Protein AF-A0A4Y2L4I2-F1 (afdb_monomer_lite)

Foldseek 3Di:
DDPDDDDPDDPFDFDWDWDQDPVRDTDIDTPCVVGPVVVDDDDDDPDDDPVVVVVVCPPDPDDDDADDPPCCQLAPPPHDHDPPDDPSSVVVNVVCVVDDDDDDYDDPVPCPVVVCVVPPDDDDDPPDPQPPVNVVVVVVQVVDPDHPVNVVVVQCVDPVNVVVVVVVVVVVD

Sequence (173 aa):
MEILEPIEKSDWITPVVPVIKPDGSVRICGDFKVTLNPVLEDIDYPLPRMEDIFAKFQMGSCFRKLNCLQHIYIWSPKRGLPVLNATRLLHYAIFLSGFDYNIKYQETKKQGNTDALSRLPLKVTSDVLVDIADVFEIAQIETMPVTARNLDRILKVDLELNPLYEKLLTEIQ

Secondary structure (DSSP, 8-state):
--S----S--S----EEEEE-TTS-EEEEE-TTTTTTTTS------PPPHHHHHHHHTT-S-------GGGHHHH-TTSPPPTT--HHHHHHHHHHTTS--------GGG-HHHHHHHTSPP---TTS---HHHHHHHHHHHTSSS-HHHHHHHHTT-TTTHHHHHHHHHH--

Radius of gyration: 23.05 Å; chains: 1; bounding box: 46×62×46 Å

Structure (mmCIF, N/CA/C/O backbone):
data_AF-A0A4Y2L4I2-F1
#
_entry.id   AF-A0A4Y2L4I2-F1
#
loop_
_atom_site.group_PDB
_atom_site.id
_atom_site.type_symbol
_atom_site.label_atom_id
_atom_site.label_alt_id
_atom_site.label_comp_id
_atom_site.label_asym_id
_atom_site.label_entity_id
_atom_site.label_seq_id
_atom_site.pdbx_PDB_ins_code
_atom_site.Cartn_x
_atom_site.Cartn_y
_atom_site.Cartn_z
_atom_site.occupancy
_atom_site.B_iso_or_equiv
_atom_site.auth_seq_id
_atom_site.auth_comp_id
_atom_site.auth_asym_id
_atom_site.auth_atom_id
_atom_site.pdbx_PDB_model_num
ATOM 1 N N . MET A 1 1 ? 3.465 12.801 14.925 1.00 40.62 1 MET A N 1
ATOM 2 C CA . MET A 1 1 ? 2.446 12.565 13.886 1.00 40.62 1 MET A CA 1
ATOM 3 C C . MET A 1 1 ? 1.450 11.578 14.446 1.00 40.62 1 MET A C 1
ATOM 5 O O . MET A 1 1 ? 1.778 10.403 14.576 1.00 40.62 1 MET A O 1
ATOM 9 N N . GLU A 1 2 ? 0.295 12.073 14.869 1.00 44.34 2 GLU A N 1
ATOM 10 C CA . GLU A 1 2 ? -0.868 11.223 15.113 1.00 44.34 2 GLU A CA 1
ATOM 11 C C . GLU A 1 2 ? -1.486 10.871 13.756 1.00 44.34 2 GLU A C 1
ATOM 13 O O . GLU A 1 2 ? -1.450 11.676 12.831 1.00 44.34 2 GLU A O 1
ATOM 18 N N . ILE A 1 3 ? -1.942 9.628 13.603 1.00 74.06 3 ILE A N 1
ATOM 19 C CA . ILE A 1 3 ? -2.399 9.077 12.313 1.00 74.06 3 ILE A CA 1
ATOM 20 C C . ILE A 1 3 ? -3.879 9.418 12.056 1.00 74.06 3 ILE A C 1
ATOM 22 O O . ILE A 1 3 ? -4.342 9.316 10.925 1.00 74.06 3 ILE A O 1
ATOM 26 N N . LEU A 1 4 ? -4.619 9.820 13.094 1.00 82.25 4 LEU A N 1
ATOM 27 C CA . LEU A 1 4 ? -6.038 10.162 13.035 1.00 82.25 4 LEU A CA 1
ATOM 28 C C . LEU A 1 4 ? -6.274 11.452 13.816 1.00 82.25 4 LEU A C 1
ATOM 30 O O . LEU A 1 4 ? -5.795 11.574 14.942 1.00 82.25 4 LEU A O 1
ATOM 34 N N . GLU A 1 5 ? -7.045 12.364 13.233 1.00 88.19 5 GLU A N 1
ATOM 35 C CA . GLU A 1 5 ? -7.492 13.595 13.878 1.00 88.19 5 GLU A CA 1
ATOM 36 C C . GLU A 1 5 ? -9.019 13.578 14.058 1.00 88.19 5 GLU A C 1
ATOM 38 O O . GLU A 1 5 ? -9.736 13.047 13.202 1.00 88.19 5 GLU A O 1
ATOM 43 N N . PRO A 1 6 ? -9.540 14.092 15.185 1.00 89.06 6 PRO A N 1
ATOM 44 C CA . PRO A 1 6 ? -10.976 14.193 15.388 1.00 89.06 6 PRO A CA 1
ATOM 45 C C . PRO A 1 6 ? -11.561 15.265 14.466 1.00 89.06 6 PRO A C 1
ATOM 47 O O . PRO A 1 6 ? -11.030 16.368 14.364 1.00 89.06 6 PRO A O 1
ATOM 50 N N . ILE A 1 7 ? -12.694 14.952 13.841 1.00 90.19 7 ILE A N 1
ATOM 51 C CA . ILE A 1 7 ? -13.440 15.881 12.990 1.00 90.19 7 ILE A CA 1
ATOM 52 C C . ILE A 1 7 ? -14.883 15.977 13.486 1.00 90.19 7 ILE A C 1
ATOM 54 O O . ILE A 1 7 ? -15.454 14.981 13.931 1.00 90.19 7 ILE A O 1
ATOM 58 N N . GLU A 1 8 ? -15.487 17.162 13.404 1.00 91.50 8 GLU A N 1
ATOM 59 C CA . GLU A 1 8 ? -16.879 17.361 13.837 1.00 91.50 8 GLU A CA 1
ATOM 60 C C . GLU A 1 8 ? -17.889 16.787 12.834 1.00 91.50 8 GLU A C 1
ATOM 62 O O . GLU A 1 8 ? -18.937 16.273 13.225 1.00 91.50 8 GLU A O 1
ATOM 67 N N . LYS A 1 9 ? -17.579 16.858 11.533 1.00 91.50 9 LYS A N 1
ATOM 68 C CA . LYS A 1 9 ? -18.459 16.397 10.457 1.00 91.50 9 LYS A CA 1
ATOM 69 C C . LYS A 1 9 ? -17.653 15.926 9.246 1.00 91.50 9 LYS A C 1
ATOM 71 O O . LYS A 1 9 ? -16.664 16.550 8.880 1.00 91.50 9 LYS A O 1
ATOM 76 N N . SER A 1 10 ? -18.125 14.858 8.606 1.00 88.94 10 SER A N 1
ATOM 77 C CA . SER A 1 10 ? -17.654 14.386 7.302 1.00 88.94 10 SER A CA 1
ATOM 78 C C . SER A 1 10 ? -18.840 13.986 6.443 1.00 88.94 10 SER A C 1
ATOM 80 O O . SER A 1 10 ? -19.782 13.368 6.941 1.00 88.94 10 SER A O 1
ATOM 82 N N . ASP A 1 11 ? -18.762 14.292 5.153 1.00 89.00 11 ASP A N 1
ATOM 83 C CA . ASP A 1 11 ? -19.721 13.811 4.156 1.00 89.00 11 ASP A CA 1
ATOM 84 C C . ASP A 1 11 ? -19.439 12.352 3.747 1.00 89.00 11 ASP A C 1
ATOM 86 O O . ASP A 1 11 ? -20.296 11.682 3.175 1.00 89.00 11 ASP A O 1
ATOM 90 N N . TRP A 1 12 ? -18.254 11.836 4.094 1.00 86.94 12 TRP A N 1
ATOM 91 C CA . TRP A 1 12 ? -17.822 10.467 3.830 1.00 86.94 12 TRP A CA 1
ATOM 92 C C . TRP A 1 12 ? -17.676 9.677 5.125 1.00 86.94 12 TRP A C 1
ATOM 94 O O . TRP A 1 12 ? -16.977 10.092 6.053 1.00 86.94 12 TRP A O 1
ATOM 104 N N . ILE A 1 13 ? -18.311 8.507 5.175 1.00 88.81 13 ILE A N 1
ATOM 105 C CA . ILE A 1 13 ? -18.269 7.597 6.321 1.00 88.81 13 ILE A CA 1
ATOM 106 C C . ILE A 1 13 ? -17.999 6.190 5.804 1.00 88.81 13 ILE A C 1
ATOM 108 O O . ILE A 1 13 ? -18.557 5.767 4.797 1.00 88.81 13 ILE A O 1
ATOM 112 N N . THR A 1 14 ? -17.147 5.454 6.511 1.00 89.94 14 THR A N 1
ATOM 113 C CA . THR A 1 14 ? -16.909 4.029 6.270 1.00 89.94 14 THR A CA 1
ATOM 114 C C . THR A 1 14 ? -17.205 3.262 7.555 1.00 89.94 14 THR A C 1
ATOM 116 O O . THR A 1 14 ? -16.736 3.681 8.617 1.00 89.94 14 THR A O 1
ATOM 119 N N . PRO A 1 15 ? -17.981 2.163 7.508 1.00 91.94 15 PRO A N 1
ATOM 120 C CA . PRO A 1 15 ? -18.270 1.395 8.706 1.00 91.94 15 PRO A CA 1
ATOM 121 C C . PRO A 1 15 ? -16.991 0.754 9.249 1.00 91.94 15 PRO A C 1
ATOM 123 O O . PRO A 1 15 ? -16.124 0.284 8.506 1.00 91.94 15 PRO A O 1
ATOM 126 N N . VAL A 1 16 ? -16.881 0.753 10.574 1.00 90.94 16 VAL A N 1
ATOM 127 C CA . VAL A 1 16 ? -15.739 0.192 11.288 1.00 90.94 16 VAL A CA 1
ATOM 128 C C . VAL A 1 16 ? -15.997 -1.278 11.593 1.00 90.94 16 VAL A C 1
ATOM 130 O O . VAL A 1 16 ? -16.974 -1.633 12.248 1.00 90.94 16 VAL A O 1
ATOM 133 N N . VAL A 1 17 ? -15.073 -2.127 11.159 1.00 90.94 17 VAL A N 1
ATOM 134 C CA . VAL A 1 17 ? -15.052 -3.566 11.396 1.00 90.94 17 VAL A CA 1
ATOM 135 C C . VAL A 1 17 ? -13.963 -3.886 12.426 1.00 90.94 17 VAL A C 1
ATOM 137 O O . VAL A 1 17 ? -12.769 -3.788 12.119 1.00 90.94 17 VAL A O 1
ATOM 140 N N . PRO A 1 18 ? -14.335 -4.266 13.659 1.00 89.44 18 PRO A N 1
ATOM 141 C CA . PRO A 1 18 ? -13.380 -4.744 14.646 1.00 89.44 18 PRO A CA 1
ATOM 142 C C . PRO A 1 18 ? -12.974 -6.187 14.329 1.00 89.44 18 PRO A C 1
ATOM 144 O O . PRO A 1 18 ? -13.807 -7.087 14.246 1.00 89.44 18 PRO A O 1
ATOM 147 N N . VAL A 1 19 ? -11.673 -6.420 14.182 1.00 91.25 19 VAL A N 1
ATOM 148 C CA . VAL A 1 19 ? -11.093 -7.749 13.969 1.00 91.25 19 VAL A CA 1
ATOM 149 C C . VAL A 1 19 ? -10.328 -8.155 15.218 1.00 91.25 19 VAL A C 1
ATOM 151 O O . VAL A 1 19 ? -9.361 -7.499 15.603 1.00 91.25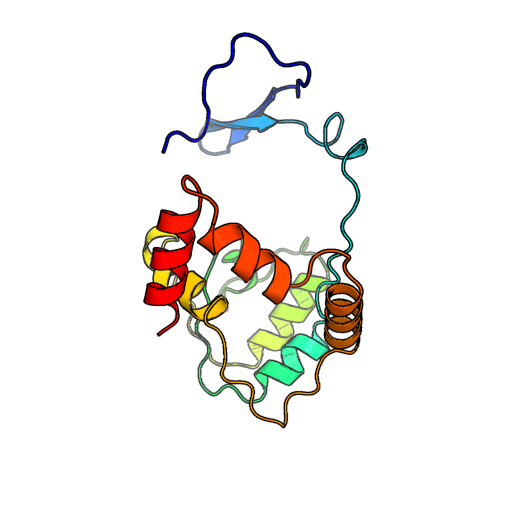 19 VAL A O 1
ATOM 154 N N . ILE A 1 20 ? -10.739 -9.252 15.845 1.00 91.81 20 ILE A N 1
ATOM 155 C CA . ILE A 1 20 ? -10.034 -9.820 16.995 1.00 91.81 20 ILE A CA 1
ATOM 156 C C . ILE A 1 20 ? -8.893 -10.686 16.463 1.00 91.81 20 ILE A C 1
ATOM 158 O O . ILE A 1 20 ? -9.108 -11.623 15.693 1.00 91.81 20 ILE A O 1
ATOM 162 N N . LYS A 1 21 ? -7.663 -10.354 16.841 1.00 87.06 21 LYS A N 1
ATOM 163 C CA . LYS A 1 21 ? -6.486 -11.152 16.507 1.00 87.06 21 LYS A CA 1
ATOM 164 C C . LYS A 1 21 ? -6.372 -12.382 17.423 1.00 87.06 21 LYS A C 1
ATOM 166 O O . LYS A 1 21 ? -6.932 -12.388 18.518 1.00 87.06 21 LYS A O 1
ATOM 171 N N . PRO A 1 22 ? -5.571 -13.394 17.040 1.00 85.12 22 PRO A N 1
ATOM 172 C CA . PRO A 1 22 ? -5.310 -14.564 17.885 1.00 85.12 22 PRO A CA 1
ATOM 173 C C . PRO A 1 22 ? -4.658 -14.244 19.240 1.00 85.12 22 PRO A C 1
ATOM 175 O O . PRO A 1 22 ? -4.778 -15.029 20.171 1.00 85.12 22 PRO A O 1
ATOM 178 N N . ASP A 1 23 ? -3.973 -13.102 19.353 1.00 87.12 23 ASP A N 1
ATOM 179 C CA . ASP A 1 23 ? -3.381 -12.602 20.603 1.00 87.12 23 ASP A CA 1
ATOM 180 C C . ASP A 1 23 ? -4.409 -11.914 21.529 1.00 87.12 23 ASP A C 1
ATOM 182 O O . ASP A 1 23 ? -4.044 -11.417 22.591 1.00 87.12 23 ASP A O 1
ATOM 186 N N . GLY A 1 24 ? -5.686 -11.861 21.127 1.00 85.94 24 GLY A N 1
ATOM 187 C CA . GLY A 1 24 ? -6.763 -11.174 21.839 1.00 85.94 24 GLY A CA 1
ATOM 188 C C . GLY A 1 24 ? -6.810 -9.660 21.606 1.00 85.94 24 GLY A C 1
ATOM 189 O O . GLY A 1 24 ? -7.737 -9.005 22.078 1.00 85.94 24 GLY A O 1
ATOM 190 N N . SER A 1 25 ? -5.858 -9.083 20.862 1.00 87.56 25 SER A N 1
ATOM 191 C CA . SER A 1 25 ? -5.871 -7.656 20.531 1.00 87.56 25 SER A CA 1
ATOM 192 C C . SER A 1 25 ? -6.912 -7.338 19.455 1.00 87.56 25 SER A C 1
ATOM 194 O O . SER A 1 25 ? -7.109 -8.096 18.503 1.00 87.56 25 SER A O 1
ATOM 196 N N . VAL A 1 26 ? -7.572 -6.186 19.578 1.00 88.88 26 VAL A N 1
ATOM 197 C CA . VAL A 1 26 ? -8.539 -5.709 18.581 1.00 88.88 26 VAL A CA 1
ATOM 198 C C . VAL A 1 26 ? -7.821 -4.841 17.552 1.00 88.88 26 VAL A C 1
ATOM 200 O O . VAL A 1 26 ? -7.099 -3.905 17.897 1.00 88.88 26 VAL A O 1
ATOM 203 N N . ARG A 1 27 ? -8.023 -5.140 16.269 1.00 86.44 27 ARG A N 1
ATOM 204 C CA . ARG A 1 27 ? -7.614 -4.301 15.143 1.00 86.44 27 ARG A CA 1
ATOM 205 C C . ARG A 1 27 ? -8.849 -3.650 14.540 1.00 86.44 27 ARG A C 1
ATOM 207 O O . ARG A 1 27 ? -9.760 -4.337 14.095 1.00 86.44 27 ARG A O 1
ATOM 214 N N . ILE A 1 28 ? -8.849 -2.327 14.513 1.00 87.94 28 ILE A N 1
ATOM 215 C CA . ILE A 1 28 ? -9.897 -1.528 13.886 1.00 87.94 28 ILE A CA 1
ATOM 216 C C . ILE A 1 28 ? -9.587 -1.437 12.387 1.00 87.94 28 ILE A C 1
ATOM 218 O O . ILE A 1 28 ? -8.488 -1.025 12.011 1.00 87.94 28 ILE A O 1
ATOM 222 N N . CYS A 1 29 ? -10.531 -1.849 11.543 1.00 87.31 29 CYS A N 1
ATOM 223 C CA . CYS A 1 29 ? -10.435 -1.779 10.085 1.00 87.31 29 CYS A CA 1
ATOM 224 C C . CYS A 1 29 ? -11.658 -1.042 9.525 1.00 87.31 29 CYS A C 1
ATOM 226 O O . CYS A 1 29 ? -12.762 -1.266 10.003 1.00 87.31 29 CYS A O 1
ATOM 228 N N . GLY A 1 30 ? -11.495 -0.191 8.513 1.00 89.69 30 GLY A N 1
ATOM 229 C CA . GLY A 1 30 ? -12.631 0.345 7.753 1.00 89.69 30 GLY A CA 1
ATOM 230 C C . GLY A 1 30 ? -13.026 -0.611 6.628 1.00 89.69 30 GLY A C 1
ATOM 231 O O . GLY A 1 30 ? -12.146 -1.161 5.963 1.00 89.69 30 GLY A O 1
ATOM 232 N N . ASP A 1 31 ? -14.323 -0.819 6.399 1.00 89.69 31 ASP A N 1
ATOM 233 C CA . ASP A 1 31 ? -14.807 -1.557 5.224 1.00 89.69 31 ASP A CA 1
ATOM 234 C C . ASP A 1 31 ? -14.871 -0.656 3.982 1.00 89.69 31 ASP A C 1
ATOM 236 O O . ASP A 1 31 ? -15.927 -0.195 3.553 1.00 89.69 31 ASP A O 1
ATOM 240 N N . PHE A 1 32 ? -13.706 -0.397 3.393 1.00 89.81 32 PHE A N 1
ATOM 241 C CA . PHE A 1 32 ? -13.582 0.443 2.199 1.00 89.81 32 PHE A CA 1
ATOM 242 C C . PHE A 1 32 ? -14.147 -0.207 0.933 1.00 89.81 32 PHE A C 1
ATOM 244 O O . PHE A 1 32 ? -14.324 0.474 -0.075 1.00 89.81 32 PHE A O 1
ATOM 251 N N . LYS A 1 33 ? -14.453 -1.511 0.964 1.00 86.75 33 LYS A N 1
ATOM 252 C CA . LYS A 1 33 ? -14.965 -2.237 -0.201 1.00 86.75 33 LYS A CA 1
ATOM 253 C C . LYS A 1 33 ? -16.352 -1.743 -0.603 1.00 86.75 33 LYS A C 1
ATOM 255 O O . LYS A 1 33 ? -16.648 -1.695 -1.792 1.00 86.75 33 LYS A O 1
ATOM 260 N N . VAL A 1 34 ? -17.190 -1.413 0.379 1.00 85.62 34 VAL A N 1
ATOM 261 C CA . VAL A 1 34 ? -18.576 -0.978 0.150 1.00 85.62 34 VAL A CA 1
ATOM 262 C C . VAL A 1 34 ? -18.712 0.535 -0.015 1.00 85.62 34 VAL A C 1
ATOM 264 O O . VAL A 1 34 ? -19.740 0.988 -0.506 1.00 85.62 34 VAL A O 1
ATOM 267 N N . THR A 1 35 ? -17.698 1.309 0.385 1.00 88.62 35 THR A N 1
ATOM 268 C CA . THR A 1 35 ? -17.753 2.777 0.391 1.00 88.62 35 THR A CA 1
ATOM 269 C C . THR A 1 35 ? -16.801 3.406 -0.617 1.00 88.62 35 THR A C 1
ATOM 271 O O . THR A 1 35 ? -17.243 3.977 -1.607 1.00 88.62 35 THR A O 1
ATOM 274 N N . LEU A 1 36 ? -15.496 3.314 -0.366 1.00 88.00 36 LEU A N 1
ATOM 275 C CA . LEU A 1 36 ? -14.477 4.079 -1.074 1.00 88.00 36 LEU A CA 1
ATOM 276 C C . LEU A 1 36 ? -14.099 3.426 -2.408 1.00 88.00 36 LEU A C 1
ATOM 278 O O . LEU A 1 36 ? -14.098 4.091 -3.436 1.00 88.00 36 LEU A O 1
ATOM 282 N N . ASN A 1 37 ? -13.833 2.118 -2.405 1.00 87.56 37 ASN A N 1
ATOM 283 C CA . ASN A 1 37 ? -13.323 1.400 -3.575 1.00 87.56 37 ASN A CA 1
ATOM 284 C C . ASN A 1 37 ? -14.201 1.527 -4.839 1.00 87.56 37 ASN A C 1
ATOM 286 O O . ASN A 1 37 ? -13.620 1.622 -5.909 1.00 87.56 37 ASN A O 1
ATOM 290 N N . PRO A 1 38 ? -15.550 1.554 -4.774 1.00 87.62 38 PRO A N 1
ATOM 291 C CA . PRO A 1 38 ? -16.383 1.706 -5.973 1.00 87.62 38 PRO A CA 1
ATOM 292 C C . PRO A 1 38 ? -16.343 3.097 -6.619 1.00 87.62 38 PRO A C 1
ATOM 294 O O . PRO A 1 38 ? -16.783 3.241 -7.755 1.00 87.62 38 PRO A O 1
ATOM 297 N N . VAL A 1 39 ? -15.913 4.123 -5.876 1.00 89.56 39 VAL A N 1
ATOM 298 C CA . VAL A 1 39 ? -15.888 5.522 -6.341 1.00 89.56 39 VAL A CA 1
ATOM 299 C C . VAL A 1 39 ? -14.476 5.958 -6.734 1.00 89.56 39 VAL A C 1
ATOM 301 O O . VAL A 1 39 ? -14.308 6.963 -7.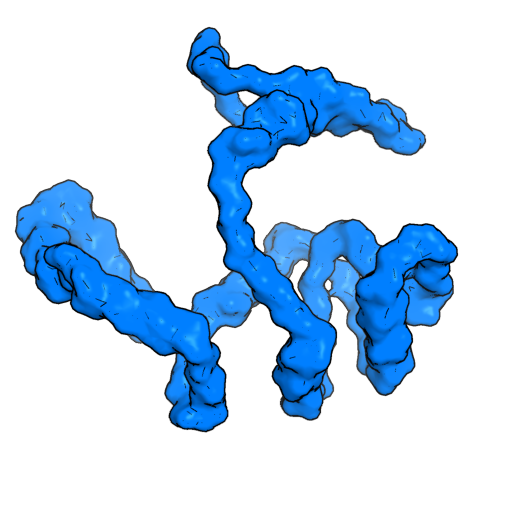420 1.00 89.56 39 VAL A O 1
ATOM 304 N N . LEU A 1 40 ? -13.456 5.214 -6.304 1.00 87.19 40 LEU A N 1
ATOM 305 C CA . LEU A 1 40 ? -12.088 5.440 -6.741 1.00 87.19 40 LEU A CA 1
ATOM 306 C C . LEU A 1 40 ? -11.935 5.056 -8.213 1.00 87.19 40 LEU A C 1
ATOM 308 O O . LEU A 1 40 ? -12.454 4.038 -8.663 1.00 87.19 40 LEU A O 1
ATOM 312 N N . GLU A 1 41 ? -11.198 5.881 -8.948 1.00 85.69 41 GLU A N 1
ATOM 313 C CA . GLU A 1 41 ? -10.748 5.536 -10.288 1.00 85.69 41 GLU A CA 1
ATOM 314 C C . GLU A 1 41 ? -9.611 4.518 -10.175 1.00 85.69 41 GLU A C 1
ATOM 316 O O . GLU A 1 41 ? -8.638 4.731 -9.441 1.00 85.69 41 GLU A O 1
ATOM 321 N N . ASP A 1 42 ? -9.752 3.394 -10.874 1.00 79.25 42 ASP A N 1
ATOM 322 C CA . ASP A 1 42 ? -8.711 2.379 -10.929 1.00 79.25 42 ASP A CA 1
ATOM 323 C C . ASP A 1 42 ? -7.524 2.937 -11.720 1.00 79.25 42 ASP A C 1
ATOM 325 O O . ASP A 1 42 ? -7.565 3.088 -12.940 1.00 79.25 42 ASP A O 1
ATOM 329 N N . ILE A 1 43 ? -6.447 3.259 -11.006 1.00 75.75 43 ILE A N 1
ATOM 330 C CA . ILE A 1 43 ? -5.169 3.584 -11.631 1.00 75.75 43 ILE A CA 1
ATOM 331 C C . ILE A 1 43 ? -4.490 2.259 -11.962 1.00 75.75 43 ILE A C 1
ATOM 333 O O . ILE A 1 43 ? -3.986 1.562 -11.073 1.00 75.75 43 ILE A O 1
ATOM 337 N N . ASP A 1 44 ? -4.468 1.921 -13.249 1.00 74.06 44 ASP A N 1
ATOM 338 C CA . ASP A 1 44 ? -3.734 0.767 -13.749 1.00 74.06 44 ASP A CA 1
ATOM 339 C C . ASP A 1 44 ? -2.235 0.983 -13.533 1.00 74.06 44 ASP A C 1
ATOM 341 O O . ASP A 1 44 ? -1.556 1.690 -14.274 1.00 74.06 44 ASP A O 1
ATOM 345 N N . TYR A 1 45 ? -1.708 0.342 -12.494 1.00 70.69 45 TYR A N 1
ATOM 346 C CA . TYR A 1 45 ? -0.277 0.239 -12.254 1.00 70.69 45 TYR A CA 1
ATOM 347 C C . TYR A 1 45 ? 0.188 -1.166 -12.655 1.00 70.69 45 TYR A C 1
ATOM 349 O O . TYR A 1 45 ? 0.129 -2.094 -11.832 1.00 70.69 45 TYR A O 1
ATOM 357 N N . PRO A 1 46 ? 0.598 -1.378 -13.922 1.00 72.50 46 PRO A N 1
ATOM 358 C CA . PRO A 1 46 ? 0.992 -2.692 -14.398 1.00 72.50 46 PRO A CA 1
ATOM 359 C C . PRO A 1 46 ? 2.232 -3.145 -13.636 1.00 72.50 46 PRO A C 1
ATOM 361 O O . PRO A 1 46 ? 3.341 -2.650 -13.824 1.00 72.50 46 PRO A O 1
ATOM 364 N N . LEU A 1 47 ? 2.044 -4.118 -12.747 1.00 70.69 47 LEU A N 1
ATOM 365 C CA . LEU A 1 47 ? 3.171 -4.722 -12.058 1.00 70.69 47 LEU A CA 1
ATOM 366 C C . LEU A 1 47 ? 4.024 -5.464 -13.095 1.00 70.69 47 LEU A C 1
ATOM 368 O O . LEU A 1 47 ? 3.477 -6.315 -13.808 1.00 70.69 47 LEU A O 1
ATOM 372 N N . PRO A 1 48 ? 5.342 -5.197 -13.153 1.00 70.56 48 PRO A N 1
ATOM 373 C CA . PRO A 1 48 ? 6.221 -5.827 -14.125 1.00 70.56 48 PRO A CA 1
ATOM 374 C C . PRO A 1 48 ? 6.142 -7.346 -13.994 1.00 70.56 48 PRO A C 1
ATOM 376 O O . PRO A 1 48 ? 5.958 -7.891 -12.892 1.00 70.56 48 PRO A O 1
ATOM 379 N N . ARG A 1 49 ? 6.254 -8.049 -15.125 1.00 68.31 49 ARG A N 1
ATOM 380 C CA . ARG A 1 49 ? 6.226 -9.508 -15.097 1.00 68.31 49 ARG A CA 1
ATOM 381 C C . ARG A 1 49 ? 7.480 -10.013 -14.404 1.00 68.31 49 ARG A C 1
ATOM 383 O O . ARG A 1 49 ? 8.506 -9.343 -14.326 1.00 68.31 49 ARG A O 1
ATOM 390 N N . MET A 1 50 ? 7.374 -11.235 -13.898 1.00 65.25 50 MET A N 1
ATOM 391 C CA . MET A 1 50 ? 8.480 -11.957 -13.272 1.00 65.25 50 MET A CA 1
ATOM 392 C C . MET A 1 50 ? 9.747 -11.861 -14.124 1.00 65.25 50 MET A C 1
ATOM 394 O O . MET A 1 50 ? 10.795 -11.473 -13.630 1.00 65.25 50 MET A O 1
ATOM 398 N N . GLU A 1 51 ? 9.599 -12.160 -15.413 1.00 68.69 51 GLU A N 1
ATOM 399 C CA . GLU A 1 51 ? 10.655 -12.176 -16.424 1.00 68.69 51 GLU A CA 1
ATOM 400 C C . GLU A 1 51 ? 11.360 -10.819 -16.547 1.00 68.69 51 GLU A C 1
ATOM 402 O O . GLU A 1 51 ? 12.587 -10.774 -16.513 1.00 68.69 51 GLU A O 1
ATOM 407 N N . ASP A 1 52 ? 10.600 -9.720 -16.577 1.00 69.50 52 ASP A N 1
ATOM 408 C CA . ASP A 1 52 ? 11.132 -8.354 -16.692 1.00 69.50 52 ASP A CA 1
ATOM 409 C C . ASP A 1 52 ? 11.914 -7.940 -15.441 1.00 69.50 52 ASP A C 1
ATOM 411 O O . ASP A 1 52 ? 12.977 -7.320 -15.522 1.00 69.50 52 ASP A O 1
ATOM 415 N N . ILE A 1 53 ? 11.407 -8.316 -14.261 1.00 68.81 53 ILE A N 1
ATOM 416 C CA . ILE A 1 53 ? 12.128 -8.132 -12.998 1.00 68.81 53 ILE A CA 1
ATOM 417 C C . ILE A 1 53 ? 13.412 -8.968 -13.045 1.00 68.81 53 ILE A C 1
ATOM 419 O O . ILE A 1 53 ? 14.486 -8.469 -12.728 1.00 68.81 53 ILE A O 1
ATOM 423 N N . PHE A 1 54 ? 13.337 -10.224 -13.478 1.00 65.88 54 PHE A N 1
ATOM 424 C CA . PHE A 1 54 ? 14.465 -11.153 -13.470 1.00 65.88 54 PHE A CA 1
ATOM 425 C C . PHE A 1 54 ? 15.577 -10.792 -14.453 1.00 65.88 54 PHE A C 1
ATOM 427 O O . PHE A 1 54 ? 16.747 -10.931 -14.095 1.00 65.88 54 PHE A O 1
ATOM 434 N N . ALA A 1 55 ? 15.248 -10.270 -15.634 1.00 69.12 55 ALA A N 1
ATOM 435 C CA . ALA A 1 55 ? 16.234 -9.766 -16.588 1.00 69.12 55 ALA A CA 1
ATOM 436 C C . ALA A 1 55 ? 17.092 -8.650 -15.968 1.00 69.12 55 ALA A C 1
ATOM 438 O O . ALA A 1 55 ? 18.312 -8.642 -16.119 1.00 69.12 55 ALA A O 1
ATOM 439 N N . LYS A 1 56 ? 16.476 -7.767 -15.168 1.00 64.50 56 LYS A N 1
ATOM 440 C CA . LYS A 1 56 ? 17.182 -6.699 -14.440 1.00 64.50 56 LYS A CA 1
ATOM 441 C C . LYS A 1 56 ? 18.052 -7.227 -13.288 1.00 64.50 56 LYS A C 1
ATOM 443 O O . LYS A 1 56 ? 19.023 -6.577 -12.911 1.00 64.50 56 LYS A O 1
ATOM 448 N N . PHE A 1 57 ? 17.743 -8.404 -12.735 1.00 60.28 57 PHE A N 1
ATOM 449 C CA . PHE A 1 57 ? 18.499 -9.012 -11.630 1.00 60.28 57 PHE A CA 1
ATOM 450 C C . PHE A 1 57 ? 19.760 -9.764 -12.077 1.00 60.28 57 PHE A C 1
ATOM 452 O O . PHE A 1 57 ? 20.673 -9.911 -11.269 1.00 60.28 57 PHE A O 1
ATOM 459 N N . GLN A 1 58 ? 19.866 -10.214 -13.332 1.00 56.50 58 GLN A N 1
ATOM 460 C CA . GLN A 1 58 ? 21.012 -11.017 -13.796 1.00 56.50 58 GLN A CA 1
ATOM 461 C C . GLN A 1 58 ? 22.373 -10.304 -13.690 1.00 56.50 58 GLN A C 1
ATOM 463 O O . GLN A 1 58 ? 23.407 -10.965 -13.667 1.00 56.50 58 GLN A O 1
ATOM 468 N N . MET A 1 59 ? 22.388 -8.974 -13.573 1.00 54.47 59 MET A N 1
ATOM 469 C CA . MET A 1 59 ? 23.614 -8.178 -13.436 1.00 54.47 59 MET A CA 1
ATOM 470 C C . MET A 1 59 ? 24.011 -7.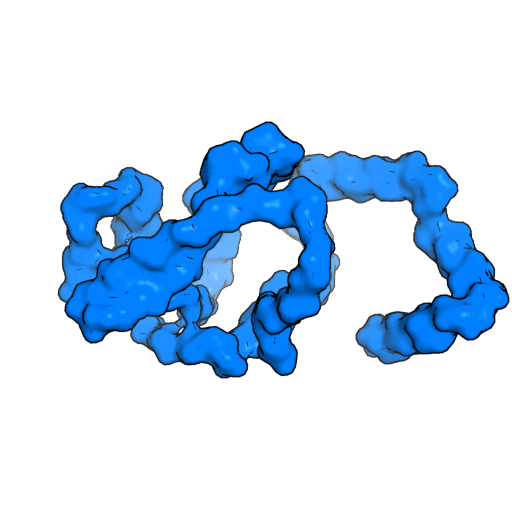871 -11.978 1.00 54.47 59 MET A C 1
ATOM 472 O O . MET A 1 59 ? 25.061 -7.276 -11.741 1.00 54.47 59 MET A O 1
ATOM 476 N N . GLY A 1 60 ? 23.198 -8.248 -10.985 1.00 57.84 60 GLY A N 1
ATOM 477 C CA . GLY A 1 60 ? 23.462 -7.951 -9.575 1.00 57.84 60 GLY A CA 1
ATOM 478 C C . GLY A 1 60 ? 24.310 -9.023 -8.884 1.00 57.84 60 GLY A C 1
ATOM 479 O O . GLY A 1 60 ? 23.958 -10.197 -8.885 1.00 57.84 60 GLY A O 1
ATOM 480 N N . SER A 1 61 ? 25.415 -8.633 -8.240 1.00 48.38 61 SER A N 1
ATOM 481 C CA . SER A 1 61 ? 26.305 -9.567 -7.519 1.00 48.38 61 SER A CA 1
ATOM 482 C C . SER A 1 61 ? 25.965 -9.723 -6.030 1.00 48.38 61 SER A C 1
ATOM 484 O O . SER A 1 61 ? 26.471 -10.623 -5.365 1.00 48.38 61 SER A O 1
ATOM 486 N N . CYS A 1 62 ? 25.143 -8.830 -5.471 1.00 52.31 62 CYS A N 1
ATOM 487 C CA . CYS A 1 62 ? 24.768 -8.842 -4.060 1.00 52.31 62 CYS A CA 1
ATOM 488 C C . CYS A 1 62 ? 23.382 -8.220 -3.882 1.00 52.31 62 CYS A C 1
ATOM 490 O O . CYS A 1 62 ? 23.154 -7.073 -4.264 1.00 52.31 62 CYS A O 1
ATOM 492 N N . PHE A 1 63 ? 22.459 -8.968 -3.278 1.00 56.78 63 PHE A N 1
ATOM 493 C CA . PHE A 1 63 ? 21.077 -8.534 -3.088 1.00 56.78 63 PHE A CA 1
ATOM 494 C C . PHE A 1 63 ? 20.788 -8.343 -1.604 1.00 56.78 63 PHE A C 1
ATOM 496 O O . PHE A 1 63 ? 21.001 -9.241 -0.787 1.00 56.78 63 PHE A O 1
ATOM 503 N N . ARG A 1 64 ? 20.265 -7.169 -1.240 1.00 54.44 64 ARG A N 1
ATOM 504 C CA . ARG A 1 64 ? 19.764 -6.902 0.109 1.00 54.44 64 ARG A CA 1
ATOM 505 C C . ARG A 1 64 ? 18.260 -6.699 0.051 1.00 54.44 64 ARG A C 1
ATOM 507 O O . ARG A 1 64 ? 17.763 -5.825 -0.647 1.00 54.44 64 ARG A O 1
ATOM 514 N N . LYS A 1 65 ? 17.546 -7.520 0.812 1.00 54.75 65 LYS A N 1
ATOM 515 C CA . LYS A 1 65 ? 16.090 -7.490 0.879 1.00 54.75 65 LYS A CA 1
ATOM 516 C C . LYS A 1 65 ? 15.606 -6.533 1.953 1.00 54.75 65 LYS A C 1
ATOM 518 O O . LYS A 1 65 ? 16.099 -6.564 3.079 1.00 54.75 65 LYS A O 1
ATOM 523 N N . LEU A 1 66 ? 14.586 -5.759 1.615 1.00 53.62 66 LEU A N 1
ATOM 524 C CA . LEU A 1 66 ? 13.918 -4.838 2.520 1.00 53.62 66 LEU A CA 1
ATOM 525 C C . LEU A 1 66 ? 12.495 -5.328 2.715 1.00 53.62 66 LEU A C 1
ATOM 527 O O . LEU A 1 66 ? 11.741 -5.488 1.761 1.00 53.62 66 LEU A O 1
ATOM 531 N N . ASN A 1 67 ? 12.194 -5.726 3.948 1.00 52.81 67 ASN A N 1
ATOM 532 C CA . ASN A 1 67 ? 10.989 -6.483 4.252 1.00 52.81 67 ASN A CA 1
ATOM 533 C C . ASN A 1 67 ? 9.945 -5.610 4.939 1.00 52.81 67 ASN A C 1
ATOM 535 O O . ASN A 1 67 ? 10.226 -4.989 5.965 1.00 52.81 67 ASN A O 1
ATOM 539 N N . CYS A 1 68 ? 8.717 -5.723 4.436 1.00 46.78 68 CYS A N 1
ATOM 540 C CA . CYS A 1 68 ? 7.483 -5.513 5.183 1.00 46.78 68 CYS A CA 1
ATOM 541 C C . CYS A 1 68 ? 7.062 -6.853 5.827 1.00 46.78 68 CYS A C 1
ATOM 543 O O . CYS A 1 68 ? 7.272 -7.926 5.256 1.00 46.78 68 CYS A O 1
ATOM 545 N N . LEU A 1 69 ? 6.485 -6.810 7.032 1.00 47.72 69 LEU A N 1
ATOM 546 C CA . LEU A 1 69 ? 6.302 -7.951 7.955 1.00 47.72 69 LEU A CA 1
ATOM 547 C C . LEU A 1 69 ? 5.594 -9.205 7.387 1.00 47.72 69 LEU A C 1
ATOM 549 O O . LEU A 1 69 ? 5.783 -10.297 7.917 1.00 47.72 69 LEU A O 1
ATOM 553 N N . GLN A 1 70 ? 4.810 -9.093 6.312 1.00 49.78 70 GLN A N 1
ATOM 554 C CA . GLN A 1 70 ? 3.979 -10.191 5.786 1.00 49.78 70 GLN A CA 1
ATOM 555 C C . GLN A 1 70 ? 4.743 -11.237 4.953 1.00 49.78 70 GLN A C 1
ATOM 557 O O . GLN A 1 70 ? 4.237 -12.323 4.687 1.00 49.78 70 GLN A O 1
ATOM 562 N N . HIS A 1 71 ? 5.985 -10.953 4.573 1.00 53.72 71 HIS A N 1
ATOM 563 C CA . HIS A 1 71 ? 6.701 -11.702 3.539 1.00 53.72 71 HIS A CA 1
ATOM 564 C C . HIS A 1 71 ? 7.725 -12.734 4.058 1.00 53.72 71 HIS A C 1
ATOM 566 O O . HIS A 1 71 ? 8.309 -13.495 3.287 1.00 53.72 71 HIS A O 1
ATOM 572 N N . ILE A 1 72 ? 7.925 -12.820 5.376 1.00 55.31 72 ILE A N 1
ATOM 573 C CA . ILE A 1 72 ? 8.890 -13.748 5.999 1.00 55.31 72 ILE A CA 1
ATOM 574 C C . ILE A 1 72 ? 8.504 -15.220 5.756 1.00 55.31 72 ILE A C 1
ATOM 576 O O . ILE A 1 72 ? 9.379 -16.077 5.616 1.00 55.31 72 ILE A O 1
ATOM 580 N N . TYR A 1 73 ? 7.205 -15.512 5.656 1.00 56.00 73 TYR A N 1
ATOM 581 C CA . TYR A 1 73 ? 6.692 -16.874 5.483 1.00 56.00 73 TYR A CA 1
ATOM 582 C C . TYR A 1 73 ? 6.930 -17.459 4.089 1.00 56.00 73 TYR A C 1
ATOM 584 O O . TYR A 1 73 ? 7.122 -18.663 3.974 1.00 56.00 73 TYR A O 1
ATOM 592 N N . ILE A 1 74 ? 6.951 -16.630 3.046 1.00 56.66 74 ILE A N 1
ATOM 593 C CA . ILE A 1 74 ? 7.050 -17.098 1.654 1.00 56.66 74 ILE A CA 1
ATOM 594 C C . ILE A 1 74 ? 8.504 -17.412 1.269 1.00 56.66 74 ILE A C 1
ATOM 596 O O . ILE A 1 74 ? 8.762 -18.213 0.382 1.00 56.66 74 ILE A O 1
ATOM 600 N N . TRP A 1 75 ? 9.481 -16.796 1.932 1.00 59.34 75 TRP A N 1
ATOM 601 C CA . TRP A 1 75 ? 10.861 -16.791 1.430 1.00 59.34 75 TRP A CA 1
ATOM 602 C C . TRP A 1 75 ? 11.891 -17.420 2.361 1.00 59.34 75 TRP A C 1
ATOM 604 O O . TRP A 1 75 ? 13.076 -17.438 2.032 1.00 59.34 75 TRP A O 1
ATOM 614 N N . SER A 1 76 ? 11.461 -17.935 3.512 1.00 62.25 76 SER A N 1
ATOM 615 C CA . SER A 1 76 ? 12.346 -18.611 4.459 1.00 62.25 76 SER A CA 1
ATOM 616 C C . SER A 1 76 ? 12.868 -19.927 3.860 1.00 62.25 76 SER A C 1
ATOM 618 O O . SER A 1 76 ? 12.065 -20.836 3.678 1.00 62.25 76 SER A O 1
ATOM 620 N N . PRO A 1 77 ? 14.188 -20.113 3.654 1.00 60.94 77 PRO A N 1
ATOM 621 C CA . PRO A 1 77 ? 14.732 -21.351 3.070 1.00 60.94 77 PRO A CA 1
ATOM 622 C C . PRO A 1 77 ? 14.479 -22.595 3.939 1.00 60.94 77 PRO A C 1
ATOM 624 O O . PRO A 1 77 ? 14.594 -23.723 3.479 1.00 60.94 77 PRO A O 1
ATOM 627 N N . LYS A 1 78 ? 14.125 -22.391 5.215 1.00 61.50 78 LYS A N 1
ATOM 628 C CA . LYS A 1 78 ? 13.869 -23.446 6.205 1.00 61.50 78 LYS A CA 1
ATOM 629 C C . LYS A 1 78 ? 12.384 -23.748 6.430 1.00 61.50 78 LYS A C 1
ATOM 631 O O . LYS A 1 78 ? 12.074 -24.650 7.202 1.00 61.50 78 LYS A O 1
ATOM 636 N N . ARG A 1 79 ? 11.460 -22.979 5.843 1.00 61.75 79 ARG A N 1
ATOM 637 C CA . ARG A 1 79 ? 10.013 -23.186 6.015 1.00 61.75 79 ARG A CA 1
ATOM 638 C C . ARG A 1 79 ? 9.379 -23.416 4.652 1.00 61.75 79 ARG A C 1
ATOM 640 O O . ARG A 1 79 ? 9.495 -22.570 3.775 1.00 61.75 79 ARG A O 1
ATOM 647 N N . GLY A 1 80 ? 8.711 -24.557 4.501 1.00 59.38 80 GLY A N 1
ATOM 648 C CA . GLY A 1 80 ? 7.917 -24.845 3.313 1.00 59.38 80 GLY A CA 1
ATOM 649 C C . GLY A 1 80 ? 6.806 -23.812 3.140 1.00 59.38 80 GLY A C 1
ATOM 650 O O . GLY A 1 80 ? 6.240 -23.318 4.118 1.00 59.38 80 GLY A O 1
ATOM 651 N N . LEU A 1 81 ? 6.5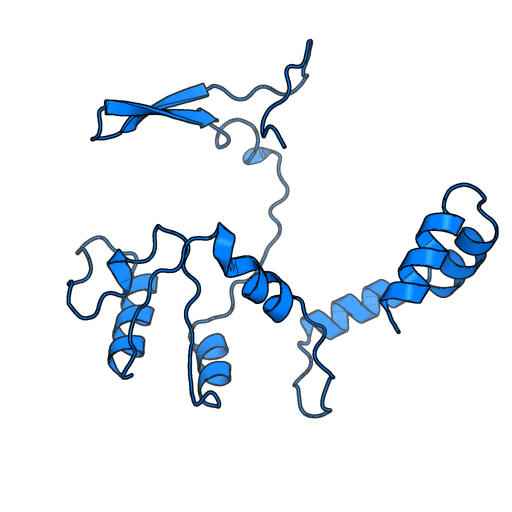12 -23.481 1.886 1.00 62.88 81 LEU A N 1
ATOM 652 C CA . LEU A 1 81 ? 5.398 -22.611 1.537 1.00 62.88 81 LEU A CA 1
ATOM 653 C C . LEU A 1 81 ? 4.079 -23.232 2.026 1.00 62.88 81 LEU A C 1
ATOM 655 O O . LEU A 1 81 ? 3.837 -24.410 1.755 1.00 62.88 81 LEU A O 1
ATOM 659 N N . PRO A 1 82 ? 3.204 -22.470 2.703 1.00 62.94 82 PRO A N 1
ATOM 660 C CA . PRO A 1 82 ? 1.831 -22.898 2.941 1.00 62.94 82 PRO A CA 1
ATOM 661 C C . PRO A 1 82 ? 1.144 -23.339 1.638 1.00 62.94 82 PRO A C 1
ATOM 663 O O . PRO A 1 82 ? 1.249 -22.663 0.616 1.00 62.94 82 PRO A O 1
ATOM 666 N N . VAL A 1 83 ? 0.408 -24.454 1.687 1.00 59.62 83 VAL A N 1
ATOM 667 C CA . VAL A 1 83 ? -0.234 -25.101 0.519 1.00 59.62 83 VAL A CA 1
ATOM 668 C C . VAL A 1 83 ? -1.234 -24.181 -0.207 1.00 59.62 83 VAL A C 1
ATOM 670 O O . VAL A 1 83 ? -1.501 -24.366 -1.387 1.00 59.62 83 VAL A O 1
ATOM 673 N N . LEU A 1 84 ? -1.753 -23.157 0.477 1.00 59.47 84 LEU A N 1
ATOM 674 C CA . LEU A 1 84 ? -2.760 -22.216 -0.034 1.00 59.47 84 LEU A CA 1
ATOM 675 C C . LEU A 1 84 ? -2.175 -20.943 -0.672 1.00 59.47 84 LEU A C 1
ATOM 677 O O . LEU A 1 84 ? -2.903 -19.981 -0.913 1.00 59.47 84 LEU A O 1
ATOM 681 N N . ASN A 1 85 ? -0.868 -20.886 -0.917 1.00 57.53 85 ASN A N 1
ATOM 682 C CA . ASN A 1 85 ? -0.261 -19.702 -1.517 1.00 57.53 85 ASN A CA 1
ATOM 683 C C . ASN A 1 85 ? -0.690 -19.526 -2.980 1.00 57.53 85 ASN A C 1
ATOM 685 O O . ASN A 1 85 ? -0.722 -20.483 -3.751 1.00 57.53 85 ASN A O 1
ATOM 689 N N . ALA A 1 86 ? -0.949 -18.277 -3.381 1.00 61.94 86 ALA A N 1
ATOM 690 C CA . ALA A 1 86 ? -1.204 -17.938 -4.778 1.00 61.94 86 ALA A CA 1
ATOM 691 C C . ALA A 1 86 ? -0.059 -18.441 -5.676 1.00 61.94 86 ALA A C 1
ATOM 693 O O . ALA A 1 86 ? 1.113 -18.281 -5.331 1.00 61.94 86 ALA A O 1
ATOM 694 N N . THR A 1 87 ? -0.383 -18.982 -6.854 1.00 65.12 87 THR A N 1
ATOM 695 C CA . THR A 1 87 ? 0.568 -19.553 -7.834 1.00 65.12 87 THR A CA 1
ATOM 696 C C . THR A 1 87 ? 1.741 -18.615 -8.135 1.00 65.12 87 THR A C 1
ATOM 698 O O . THR A 1 87 ? 2.884 -19.035 -8.298 1.00 65.12 87 THR A O 1
ATOM 701 N N . ARG A 1 88 ? 1.474 -17.306 -8.110 1.00 58.38 88 ARG A N 1
ATOM 702 C CA . ARG A 1 88 ? 2.462 -16.239 -8.293 1.00 58.38 88 ARG A CA 1
ATOM 703 C C . ARG A 1 88 ? 3.560 -16.239 -7.217 1.00 58.38 88 ARG A C 1
ATOM 705 O O . ARG A 1 88 ? 4.717 -16.009 -7.543 1.00 58.38 88 ARG A O 1
ATOM 712 N N . LEU A 1 89 ? 3.239 -16.561 -5.961 1.00 65.94 89 LEU A N 1
ATOM 713 C CA . LEU A 1 89 ? 4.214 -16.687 -4.866 1.00 65.94 89 LEU A CA 1
ATOM 714 C C . LEU A 1 89 ? 5.091 -17.935 -5.004 1.00 65.94 89 LEU A C 1
ATOM 716 O O . LEU A 1 89 ? 6.276 -17.888 -4.672 1.00 65.94 89 LEU A O 1
ATOM 720 N N . LEU A 1 90 ? 4.524 -19.027 -5.527 1.00 69.88 90 LEU A N 1
ATOM 721 C CA . LEU A 1 90 ? 5.253 -20.268 -5.782 1.00 69.88 90 LEU A CA 1
ATOM 722 C C . LEU A 1 90 ? 6.340 -20.066 -6.848 1.00 69.88 90 LEU A C 1
ATOM 724 O O . LEU A 1 90 ? 7.476 -20.486 -6.642 1.00 69.88 90 LEU A O 1
ATOM 728 N N . HIS A 1 91 ? 6.030 -19.349 -7.935 1.00 67.69 91 HIS A N 1
ATOM 729 C CA . HIS A 1 91 ? 7.017 -19.021 -8.971 1.00 67.69 91 HIS A CA 1
ATOM 730 C C . HIS A 1 91 ? 8.207 -18.211 -8.425 1.00 67.69 91 HIS A C 1
ATOM 732 O O . HIS A 1 91 ? 9.352 -18.537 -8.736 1.00 67.69 91 HIS A O 1
ATOM 738 N N . TYR A 1 92 ? 7.976 -17.209 -7.563 1.00 69.25 92 TYR A N 1
ATOM 739 C CA . TYR A 1 92 ? 9.075 -16.461 -6.927 1.00 69.25 92 TYR A CA 1
ATOM 740 C C . TYR A 1 92 ? 9.952 -17.356 -6.044 1.00 69.25 92 TYR A C 1
ATOM 742 O O . TYR A 1 92 ? 11.172 -17.213 -6.035 1.00 69.25 92 TYR A O 1
ATOM 750 N N . ALA A 1 93 ? 9.342 -18.255 -5.271 1.00 68.00 93 ALA A N 1
ATOM 751 C CA . ALA A 1 93 ? 10.064 -19.102 -4.330 1.00 68.00 93 ALA A CA 1
ATOM 752 C C . ALA A 1 93 ? 10.964 -20.135 -5.026 1.00 68.00 93 ALA A C 1
ATOM 754 O O . ALA A 1 93 ? 12.101 -20.325 -4.600 1.00 68.00 93 ALA A O 1
ATOM 755 N N . ILE A 1 94 ? 10.485 -20.755 -6.113 1.00 73.25 94 ILE A N 1
ATOM 756 C CA . ILE A 1 94 ? 11.277 -21.700 -6.917 1.00 73.25 94 ILE A CA 1
ATOM 757 C C . ILE A 1 94 ? 12.512 -20.999 -7.489 1.00 73.25 94 ILE A C 1
ATOM 759 O O . ILE A 1 94 ? 13.620 -21.508 -7.355 1.00 73.25 94 ILE A O 1
ATOM 763 N N . PHE A 1 95 ? 12.351 -19.804 -8.056 1.00 69.56 95 PHE A N 1
ATOM 764 C CA . PHE A 1 95 ? 13.475 -19.047 -8.607 1.00 69.56 95 PHE A CA 1
ATOM 765 C C . PHE A 1 95 ? 14.500 -18.654 -7.536 1.00 69.56 95 PHE A C 1
ATOM 767 O O . PHE A 1 95 ? 15.698 -18.856 -7.712 1.00 69.56 95 PHE A O 1
ATOM 774 N N . LEU A 1 96 ? 14.032 -18.141 -6.394 1.00 68.94 96 LEU A N 1
ATOM 775 C CA . LEU A 1 96 ? 14.919 -17.731 -5.306 1.00 68.94 96 LEU A CA 1
ATOM 776 C C . LEU A 1 96 ? 15.691 -18.910 -4.711 1.00 68.94 96 LEU A C 1
ATOM 778 O O . LEU A 1 96 ? 16.830 -18.721 -4.306 1.00 68.94 96 LEU A O 1
ATOM 782 N N . SER A 1 97 ? 15.125 -20.122 -4.720 1.00 71.88 97 SER A N 1
ATOM 783 C CA . SER A 1 97 ? 15.829 -21.325 -4.255 1.00 71.88 97 SER A CA 1
ATOM 784 C C . SER A 1 97 ? 17.115 -21.639 -5.034 1.00 71.88 97 SER A C 1
ATOM 786 O O . SER A 1 97 ? 17.967 -22.353 -4.516 1.00 71.88 97 SER A O 1
ATOM 788 N N . GLY A 1 98 ? 17.282 -21.074 -6.238 1.00 74.00 98 GLY A N 1
ATOM 789 C CA . GLY A 1 98 ? 18.506 -21.183 -7.034 1.00 74.00 98 GLY A CA 1
ATOM 790 C C . GLY A 1 98 ? 19.648 -20.258 -6.598 1.00 74.00 98 GLY A C 1
ATOM 791 O O . GLY A 1 98 ? 20.713 -20.305 -7.208 1.00 74.00 98 GLY A O 1
ATOM 792 N N . PHE A 1 99 ? 19.452 -19.417 -5.576 1.00 72.44 99 PHE A N 1
ATOM 793 C CA . PHE A 1 99 ? 20.458 -18.471 -5.094 1.00 72.44 99 PHE A CA 1
ATOM 794 C C . PHE A 1 99 ? 20.808 -18.711 -3.627 1.00 72.44 99 PHE A C 1
ATOM 796 O O . PHE A 1 99 ? 19.940 -18.960 -2.790 1.00 72.44 99 PHE A O 1
ATOM 803 N N . ASP A 1 100 ? 22.080 -18.507 -3.291 1.00 72.94 100 ASP A N 1
ATOM 804 C CA . ASP A 1 100 ? 22.533 -18.454 -1.906 1.00 72.94 100 ASP A CA 1
ATOM 805 C C . ASP A 1 100 ? 22.260 -17.063 -1.323 1.00 72.94 100 ASP A C 1
ATOM 807 O O . ASP A 1 100 ? 22.963 -16.090 -1.601 1.00 72.94 100 ASP A O 1
ATOM 811 N N . TYR A 1 101 ? 21.218 -16.946 -0.497 1.00 68.12 101 TYR A N 1
ATOM 812 C CA . TYR A 1 101 ? 20.873 -15.692 0.173 1.00 68.12 101 TYR A CA 1
ATOM 813 C C . TYR A 1 101 ? 20.618 -15.882 1.669 1.00 68.12 101 TYR A C 1
ATOM 815 O O . TYR A 1 101 ? 20.089 -16.892 2.131 1.00 68.12 101 TYR A O 1
ATOM 823 N N . ASN A 1 102 ? 20.960 -14.856 2.451 1.00 60.19 102 ASN A N 1
ATOM 824 C CA . ASN A 1 102 ? 20.669 -14.806 3.880 1.00 60.19 102 ASN A CA 1
ATOM 825 C C . ASN A 1 102 ? 19.598 -13.744 4.155 1.00 60.19 102 ASN A C 1
ATOM 827 O O . ASN A 1 102 ? 19.822 -12.552 3.933 1.00 60.19 102 ASN A O 1
ATOM 831 N N . ILE A 1 103 ? 18.430 -14.164 4.651 1.00 67.31 103 ILE A N 1
ATOM 832 C CA . ILE A 1 103 ? 17.367 -13.227 5.026 1.00 67.31 103 ILE A CA 1
ATOM 833 C C . ILE A 1 103 ? 17.689 -12.628 6.390 1.00 67.31 103 ILE A C 1
ATOM 835 O O . ILE A 1 103 ? 17.632 -13.309 7.412 1.00 67.31 103 ILE A O 1
ATOM 839 N N . LYS A 1 104 ? 17.927 -11.316 6.413 1.00 66.56 104 LYS A N 1
ATOM 840 C CA . LYS A 1 104 ? 17.974 -10.526 7.645 1.00 66.56 104 LYS A CA 1
ATOM 841 C C . LYS A 1 104 ? 16.700 -9.696 7.757 1.00 66.56 104 LYS A C 1
ATOM 843 O O . LYS A 1 104 ? 16.347 -8.971 6.832 1.00 66.56 104 LYS A O 1
ATOM 848 N N . TYR A 1 105 ? 16.002 -9.815 8.883 1.00 67.31 105 TYR A N 1
ATOM 849 C CA . TYR A 1 105 ? 14.910 -8.904 9.213 1.00 67.31 105 TYR A CA 1
ATOM 850 C C . TYR A 1 105 ? 15.489 -7.579 9.719 1.00 67.31 105 TYR A C 1
ATOM 852 O O . TYR A 1 105 ? 16.388 -7.573 10.559 1.00 67.31 105 TYR A O 1
ATOM 860 N N . GLN A 1 106 ? 14.961 -6.468 9.216 1.00 64.88 106 GLN A N 1
ATOM 861 C CA . GLN A 1 106 ? 15.287 -5.125 9.680 1.00 64.88 106 GLN A CA 1
ATOM 862 C C . GLN A 1 106 ? 13.979 -4.372 9.892 1.00 64.88 106 GLN A C 1
ATOM 864 O O . GLN A 1 106 ? 13.132 -4.362 9.002 1.00 64.88 106 GLN A O 1
ATOM 869 N N . GLU A 1 107 ? 13.812 -3.762 11.064 1.00 66.31 107 GLU A N 1
ATOM 870 C CA . GLU A 1 107 ? 12.628 -2.961 11.383 1.00 66.31 107 GLU A CA 1
ATOM 871 C C . GLU A 1 107 ? 12.464 -1.790 10.411 1.00 66.31 107 GLU A C 1
ATOM 873 O O . GLU A 1 107 ? 13.442 -1.117 10.081 1.00 66.31 107 GLU A O 1
ATOM 878 N N . THR A 1 108 ? 11.220 -1.489 10.033 1.00 63.91 108 THR A N 1
ATOM 879 C CA . THR A 1 108 ? 10.867 -0.425 9.078 1.00 63.91 108 THR A CA 1
ATOM 880 C C . THR A 1 108 ? 11.438 0.941 9.459 1.00 63.91 108 THR A C 1
ATOM 882 O O . THR A 1 108 ? 11.926 1.667 8.601 1.00 63.91 108 THR A O 1
ATOM 885 N N . LYS A 1 109 ? 11.504 1.262 10.760 1.00 69.00 109 LYS A N 1
ATOM 886 C CA . LYS A 1 109 ? 12.095 2.521 11.255 1.00 69.00 109 LYS A CA 1
ATOM 887 C C . LYS A 1 109 ? 13.571 2.692 10.876 1.00 69.00 109 LYS A C 1
ATOM 889 O O . LYS A 1 109 ? 14.054 3.812 10.777 1.00 69.00 109 LYS A O 1
ATOM 894 N N . LYS A 1 110 ? 14.293 1.589 10.664 1.00 68.62 110 LYS A N 1
ATOM 895 C CA . LYS A 1 110 ? 15.719 1.573 10.304 1.00 68.62 110 LYS A CA 1
ATOM 896 C C . LYS A 1 110 ? 15.951 1.412 8.799 1.00 68.62 110 LYS A C 1
ATOM 898 O O . LYS A 1 110 ? 17.098 1.240 8.400 1.00 68.62 110 LYS A O 1
ATOM 903 N N . GLN A 1 111 ? 14.897 1.424 7.982 1.00 64.94 111 GLN A N 1
ATOM 904 C CA . GLN A 1 111 ? 14.962 1.243 6.527 1.00 64.94 111 GLN A CA 1
ATOM 905 C C . GLN A 1 111 ? 14.944 2.578 5.758 1.00 64.94 111 GLN A C 1
ATOM 907 O O . GLN A 1 111 ? 14.832 2.567 4.539 1.00 64.94 111 GLN A O 1
ATOM 912 N N . GLY A 1 112 ? 15.080 3.731 6.428 1.00 67.00 112 GLY A N 1
ATOM 913 C CA . GLY A 1 112 ? 15.024 5.044 5.762 1.00 67.00 112 GLY A CA 1
ATOM 914 C C . GLY A 1 112 ? 16.053 5.222 4.635 1.00 67.00 112 GLY A C 1
ATOM 915 O O . GLY A 1 112 ? 15.760 5.835 3.616 1.00 67.00 112 GLY A O 1
ATOM 916 N N . ASN A 1 113 ? 17.225 4.590 4.754 1.00 73.69 113 ASN A N 1
ATOM 917 C CA . ASN A 1 113 ? 18.240 4.563 3.696 1.00 73.69 113 ASN A CA 1
ATOM 918 C C . ASN A 1 113 ? 17.760 3.888 2.400 1.00 73.69 113 ASN A C 1
ATOM 920 O O . ASN A 1 113 ? 18.277 4.165 1.328 1.00 73.69 113 ASN A O 1
ATOM 924 N N . THR A 1 114 ? 16.799 2.978 2.495 1.00 62.75 114 THR A N 1
ATOM 925 C CA . THR A 1 114 ? 16.266 2.240 1.351 1.00 62.75 114 THR A CA 1
ATOM 926 C C . THR A 1 114 ? 15.283 3.064 0.569 1.00 62.75 114 THR A C 1
ATOM 928 O O . THR A 1 114 ? 15.382 3.100 -0.649 1.00 62.75 114 THR A O 1
ATOM 931 N N . ASP A 1 115 ? 14.370 3.726 1.275 1.00 61.72 115 ASP A N 1
ATOM 932 C CA . ASP A 1 115 ? 13.417 4.636 0.652 1.00 61.72 115 ASP A CA 1
ATOM 933 C C . ASP A 1 115 ? 14.171 5.753 -0.088 1.00 61.72 115 ASP A C 1
ATOM 935 O O . ASP A 1 115 ? 13.890 6.023 -1.255 1.00 61.72 115 ASP A O 1
ATOM 939 N N . ALA A 1 116 ? 15.241 6.274 0.529 1.00 67.06 116 ALA A N 1
ATOM 940 C CA . ALA A 1 116 ? 16.147 7.231 -0.100 1.00 67.06 116 ALA A CA 1
ATOM 941 C C . ALA A 1 116 ? 16.846 6.668 -1.352 1.00 67.06 116 ALA A C 1
ATOM 943 O O . ALA A 1 116 ? 16.858 7.327 -2.383 1.00 67.06 116 ALA A O 1
ATOM 944 N N . LEU A 1 117 ? 17.399 5.449 -1.300 1.00 63.34 117 LEU A N 1
ATOM 945 C CA . LEU A 1 117 ? 18.088 4.841 -2.448 1.00 63.34 117 LEU A CA 1
ATOM 946 C C . LEU A 1 117 ? 17.141 4.447 -3.590 1.00 63.34 117 LEU A C 1
ATOM 948 O O . LEU A 1 117 ? 17.536 4.542 -4.746 1.00 63.34 117 LEU A O 1
ATOM 952 N N . SER A 1 118 ? 15.905 4.029 -3.298 1.00 66.31 118 SER A N 1
ATOM 953 C CA . SER A 1 118 ? 14.910 3.726 -4.338 1.00 66.31 118 SER A CA 1
ATOM 954 C C . SER A 1 118 ? 14.392 4.968 -5.057 1.00 66.31 118 SER A C 1
ATOM 956 O O . SER A 1 118 ? 13.920 4.865 -6.183 1.00 66.31 118 SER A O 1
ATOM 958 N N . ARG A 1 119 ? 14.470 6.129 -4.402 1.00 67.56 119 ARG A N 1
ATOM 959 C CA . ARG A 1 119 ? 14.041 7.426 -4.939 1.00 67.56 119 ARG A CA 1
ATOM 960 C C . ARG A 1 119 ? 15.213 8.275 -5.422 1.00 67.56 119 ARG A C 1
ATOM 962 O O . ARG A 1 119 ? 14.998 9.399 -5.864 1.00 67.56 119 ARG A O 1
ATOM 969 N N . LEU A 1 120 ? 16.444 7.769 -5.307 1.00 64.56 120 LEU A N 1
ATOM 970 C CA . LEU A 1 120 ? 17.627 8.514 -5.701 1.00 64.56 120 LEU A CA 1
ATOM 971 C C . LEU A 1 120 ? 17.645 8.624 -7.232 1.00 64.56 120 LEU A C 1
ATOM 973 O O . LEU A 1 120 ? 17.604 7.590 -7.905 1.00 64.56 120 LEU A O 1
ATOM 977 N N . PRO A 1 121 ? 17.729 9.839 -7.798 1.00 61.00 121 PRO A N 1
ATOM 978 C CA . PRO A 1 121 ? 17.823 10.006 -9.238 1.00 61.00 121 PRO A CA 1
ATOM 979 C C . PRO A 1 121 ? 19.095 9.320 -9.742 1.00 61.00 121 PRO A C 1
ATOM 981 O O . PRO A 1 121 ? 20.217 9.668 -9.366 1.00 61.00 121 PRO A O 1
ATOM 984 N N . LEU A 1 122 ? 18.915 8.301 -10.579 1.00 62.47 122 LEU A N 1
ATOM 985 C CA . LEU A 1 122 ? 20.026 7.618 -11.224 1.00 62.47 122 LEU A CA 1
ATOM 986 C C . LEU A 1 122 ? 20.557 8.503 -12.352 1.00 62.47 122 LEU A C 1
ATOM 988 O O . LEU A 1 122 ? 19.790 9.076 -13.126 1.00 62.47 122 LEU A O 1
ATOM 992 N N . LYS A 1 123 ? 21.885 8.597 -12.474 1.00 64.69 123 LYS A N 1
ATOM 993 C CA . LYS A 1 123 ? 22.502 9.205 -13.656 1.00 64.69 123 LYS A CA 1
ATOM 994 C C . LYS A 1 123 ? 22.185 8.305 -14.846 1.00 64.69 123 LYS A C 1
ATOM 996 O O . LYS A 1 123 ? 22.685 7.185 -14.908 1.00 64.69 123 LYS A O 1
ATOM 1001 N N . VAL A 1 124 ? 21.329 8.781 -15.745 1.00 55.50 124 VAL A N 1
ATOM 1002 C CA . VAL A 1 124 ? 20.933 8.052 -16.952 1.00 55.50 124 VAL A CA 1
ATOM 1003 C C . VAL A 1 124 ? 22.184 7.804 -17.793 1.00 55.50 124 VAL A C 1
ATOM 1005 O O . VAL A 1 124 ? 22.771 8.735 -18.341 1.00 55.50 124 VAL A O 1
ATOM 1008 N N . THR A 1 125 ? 22.628 6.552 -17.867 1.00 57.03 125 THR A N 1
ATOM 1009 C CA . THR A 1 125 ? 23.570 6.109 -18.896 1.00 57.03 125 THR A CA 1
ATOM 1010 C C . THR A 1 125 ? 22.768 5.790 -20.151 1.00 57.03 125 THR A C 1
ATOM 1012 O O . THR A 1 125 ? 21.685 5.216 -20.057 1.00 57.03 125 THR A O 1
ATOM 1015 N N . SER A 1 126 ? 23.290 6.160 -21.319 1.00 55.62 126 SER A N 1
ATOM 1016 C CA . SER A 1 126 ? 22.631 6.110 -22.638 1.00 55.62 126 SER A CA 1
ATOM 1017 C C . SER A 1 126 ? 22.093 4.743 -23.082 1.00 55.62 126 SER A C 1
ATOM 1019 O O . SER A 1 126 ? 21.426 4.666 -24.108 1.00 55.62 126 SER A O 1
ATOM 1021 N N . ASP A 1 127 ? 22.370 3.683 -22.325 1.00 54.72 127 ASP A N 1
ATOM 1022 C CA . ASP A 1 127 ? 22.103 2.293 -22.701 1.00 54.72 127 ASP A CA 1
ATOM 1023 C C . ASP A 1 127 ? 20.838 1.717 -22.039 1.00 54.72 127 ASP A C 1
ATOM 1025 O O . ASP A 1 127 ? 20.513 0.543 -22.225 1.00 54.72 127 ASP A O 1
ATOM 1029 N N . VAL A 1 128 ? 20.107 2.515 -21.251 1.00 55.88 128 VAL A N 1
ATOM 1030 C CA . VAL A 1 128 ? 18.802 2.102 -20.719 1.00 55.88 128 VAL A CA 1
ATOM 1031 C C . VAL A 1 128 ? 17.771 2.229 -21.839 1.00 55.88 128 VAL A C 1
ATOM 1033 O O . VAL A 1 128 ? 17.516 3.330 -22.323 1.00 55.88 128 VAL A O 1
ATOM 1036 N N . LEU A 1 129 ? 17.179 1.103 -22.248 1.00 54.22 129 LEU A N 1
ATOM 1037 C CA . LEU A 1 129 ? 15.972 1.084 -23.075 1.00 54.22 129 LEU A CA 1
ATOM 1038 C C . LEU A 1 129 ? 14.897 1.889 -22.336 1.00 54.22 129 LEU A C 1
ATOM 1040 O O . LEU A 1 129 ? 14.335 1.405 -21.355 1.00 54.22 129 LEU A O 1
ATOM 1044 N N . VAL A 1 130 ? 14.694 3.137 -22.756 1.00 58.22 130 VAL A N 1
ATOM 1045 C CA . VAL A 1 130 ? 13.643 4.008 -22.227 1.00 58.22 130 VAL A CA 1
ATOM 1046 C C . VAL A 1 130 ? 12.318 3.293 -22.468 1.00 58.22 130 VAL A C 1
ATOM 1048 O O . VAL A 1 130 ? 12.064 2.847 -23.591 1.00 58.22 130 VAL A O 1
ATOM 1051 N N . ASP A 1 131 ? 11.516 3.118 -21.418 1.00 61.00 131 ASP A N 1
ATOM 1052 C CA . ASP A 1 131 ? 10.217 2.476 -21.563 1.00 61.00 131 ASP A CA 1
ATOM 1053 C C . ASP A 1 131 ? 9.372 3.310 -22.537 1.00 61.00 131 ASP A C 1
ATOM 1055 O O . ASP A 1 131 ? 9.373 4.541 -22.491 1.00 61.00 131 ASP A O 1
ATOM 1059 N N . ILE A 1 132 ? 8.658 2.658 -23.454 1.00 61.44 132 ILE A N 1
ATOM 1060 C CA . ILE A 1 132 ? 7.783 3.352 -24.410 1.00 61.44 132 ILE A CA 1
ATOM 1061 C C . ILE A 1 132 ? 6.707 4.136 -23.642 1.00 61.44 132 ILE A C 1
ATOM 1063 O O . ILE A 1 132 ? 6.289 5.205 -24.092 1.00 61.44 132 ILE A O 1
ATOM 1067 N N . ALA A 1 133 ? 6.307 3.634 -22.466 1.00 60.78 133 ALA A N 1
ATOM 1068 C CA . ALA A 1 133 ? 5.441 4.344 -21.533 1.00 60.78 133 ALA A CA 1
ATOM 1069 C C . ALA A 1 133 ? 6.079 5.655 -21.042 1.00 60.78 133 ALA A C 1
ATOM 1071 O O . ALA A 1 133 ? 5.448 6.703 -21.157 1.00 60.78 133 ALA A O 1
ATOM 1072 N N . ASP A 1 134 ? 7.349 5.628 -20.621 1.00 69.25 134 ASP A N 1
ATOM 1073 C CA . ASP A 1 134 ? 8.076 6.826 -20.177 1.00 69.25 134 ASP A CA 1
ATOM 1074 C C . ASP A 1 134 ? 8.165 7.872 -21.303 1.00 69.25 134 ASP A C 1
ATOM 1076 O O . ASP A 1 134 ? 7.969 9.064 -21.075 1.00 69.25 134 ASP A O 1
ATOM 1080 N N . VAL A 1 135 ? 8.415 7.440 -22.547 1.00 71.12 135 VAL A N 1
ATOM 1081 C CA . VAL A 1 135 ? 8.460 8.345 -23.713 1.00 71.12 135 VAL A CA 1
ATOM 1082 C C . VAL A 1 135 ? 7.103 9.011 -23.953 1.00 71.12 135 VAL A C 1
ATOM 1084 O O . VAL A 1 135 ? 7.046 10.204 -24.255 1.00 71.12 135 VAL A O 1
ATOM 1087 N N . PHE A 1 136 ? 6.011 8.257 -23.823 1.00 70.25 136 PHE A N 1
ATOM 1088 C CA . PHE A 1 136 ? 4.658 8.781 -23.996 1.00 70.25 136 PHE A CA 1
ATOM 1089 C C . PHE A 1 136 ? 4.276 9.764 -22.882 1.00 70.25 136 PHE A C 1
ATOM 1091 O O . PHE A 1 136 ? 3.734 10.831 -23.173 1.00 70.25 136 PHE A O 1
ATOM 1098 N N . GLU A 1 137 ? 4.610 9.455 -21.628 1.00 76.44 137 GLU A N 1
ATOM 1099 C CA . GLU A 1 137 ? 4.388 10.348 -20.485 1.00 76.44 137 GLU A CA 1
ATOM 1100 C C . GLU A 1 137 ? 5.190 11.651 -20.619 1.00 76.44 137 GLU A C 1
ATOM 1102 O O . GLU A 1 137 ? 4.641 12.740 -20.441 1.00 76.44 137 GLU A O 1
ATOM 1107 N N . ILE A 1 138 ? 6.463 11.572 -21.025 1.00 74.12 138 ILE A N 1
ATOM 1108 C CA . ILE A 1 138 ? 7.296 12.756 -21.288 1.00 74.12 138 ILE A CA 1
ATOM 1109 C C . ILE A 1 138 ? 6.689 13.607 -22.412 1.00 74.12 138 ILE A C 1
ATOM 1111 O O . ILE A 1 138 ? 6.583 14.826 -22.269 1.00 74.12 138 ILE A O 1
ATOM 1115 N N . ALA A 1 139 ? 6.227 12.984 -23.499 1.00 75.44 139 ALA A N 1
ATOM 1116 C CA . ALA A 1 139 ? 5.580 13.698 -24.599 1.00 75.44 139 ALA A CA 1
ATOM 1117 C C . ALA A 1 139 ? 4.280 14.398 -24.157 1.00 75.44 139 ALA A C 1
ATOM 1119 O O . ALA A 1 139 ? 4.001 15.514 -24.595 1.00 75.44 139 ALA A O 1
ATOM 1120 N N . GLN A 1 140 ? 3.498 13.794 -23.255 1.00 75.62 140 GLN A N 1
ATOM 1121 C CA . GLN A 1 140 ? 2.316 14.443 -22.681 1.00 75.62 140 GLN A CA 1
ATOM 1122 C C . GLN A 1 140 ? 2.682 15.660 -21.822 1.00 75.62 140 GLN A C 1
ATOM 1124 O O . GLN A 1 140 ? 2.031 16.701 -21.948 1.00 75.62 140 GLN A O 1
ATOM 1129 N N . ILE A 1 141 ? 3.744 15.574 -21.012 1.00 74.44 141 ILE A N 1
ATOM 1130 C CA . ILE A 1 141 ? 4.244 16.701 -20.206 1.00 74.44 141 ILE A CA 1
ATOM 1131 C C . ILE A 1 141 ? 4.634 17.884 -21.104 1.00 74.44 141 ILE A C 1
ATOM 1133 O O . ILE A 1 141 ? 4.322 19.030 -20.780 1.00 74.44 141 ILE A O 1
ATOM 1137 N N . GLU A 1 142 ? 5.256 17.634 -22.258 1.00 72.38 142 GLU A N 1
ATOM 1138 C CA . GLU A 1 142 ? 5.623 18.696 -23.206 1.00 72.38 142 GLU A CA 1
ATOM 1139 C C . GLU A 1 142 ? 4.409 19.405 -23.828 1.00 72.38 142 GLU A C 1
ATOM 1141 O O . GLU A 1 142 ? 4.494 20.586 -24.168 1.00 72.38 142 GLU A O 1
ATOM 1146 N N . THR A 1 143 ? 3.265 18.721 -23.937 1.00 79.06 143 THR A N 1
ATOM 1147 C CA . THR A 1 143 ? 2.010 19.301 -24.451 1.00 79.06 143 THR A CA 1
ATOM 1148 C C . THR A 1 143 ? 1.179 20.038 -23.397 1.00 79.06 143 THR A C 1
ATOM 1150 O O . THR A 1 143 ? 0.13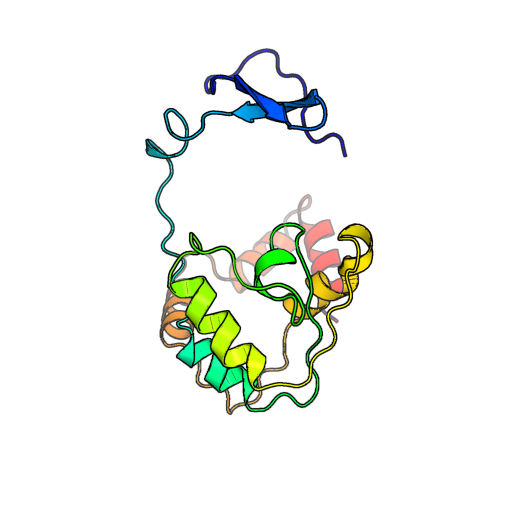9 20.612 -23.731 1.00 79.06 143 THR A O 1
ATOM 1153 N N . MET A 1 144 ? 1.608 20.055 -22.130 1.00 78.62 144 MET A N 1
ATOM 1154 C CA . MET A 1 144 ? 0.860 20.721 -21.066 1.00 78.62 144 MET A CA 1
ATOM 1155 C C . MET A 1 144 ? 0.824 22.250 -21.249 1.00 78.62 144 MET A C 1
ATOM 1157 O O . MET A 1 144 ? 1.825 22.870 -21.617 1.00 78.62 144 MET A O 1
ATOM 1161 N N . PRO A 1 145 ? -0.309 22.903 -20.918 1.00 76.69 145 PRO A N 1
ATOM 1162 C CA . PRO A 1 145 ? -0.465 24.353 -21.061 1.00 76.69 145 PRO A CA 1
ATOM 1163 C C . PRO A 1 145 ? 0.475 25.152 -20.142 1.00 76.69 145 PRO A C 1
ATOM 1165 O O . PRO A 1 145 ? 0.755 26.326 -20.396 1.00 76.69 145 PRO A O 1
ATOM 1168 N N . VAL A 1 146 ? 0.983 24.521 -19.081 1.00 77.25 146 VAL A N 1
ATOM 1169 C CA . VAL A 1 146 ? 1.945 25.105 -18.146 1.00 77.25 146 VAL A CA 1
ATOM 1170 C C . VAL A 1 146 ? 3.271 24.371 -18.292 1.00 77.25 146 VAL A C 1
ATOM 1172 O O . VAL A 1 146 ? 3.402 23.216 -17.904 1.00 77.25 146 VAL A O 1
ATOM 1175 N N . THR A 1 147 ? 4.268 25.058 -18.844 1.00 79.94 147 THR A N 1
ATOM 1176 C CA . THR A 1 147 ? 5.632 24.528 -18.955 1.00 79.94 147 THR A CA 1
ATOM 1177 C C . THR A 1 147 ? 6.456 24.885 -17.721 1.00 79.94 147 THR A C 1
ATOM 1179 O O . THR A 1 147 ? 6.232 25.924 -17.096 1.00 79.94 147 THR A O 1
ATOM 1182 N N . ALA A 1 148 ? 7.478 24.080 -17.411 1.00 77.94 148 ALA A N 1
ATOM 1183 C CA . ALA A 1 148 ? 8.397 24.346 -16.298 1.00 77.94 148 ALA A CA 1
ATOM 1184 C C . ALA A 1 148 ? 9.017 25.756 -16.361 1.00 77.94 148 ALA A C 1
ATOM 1186 O O . ALA A 1 148 ? 9.173 26.411 -15.339 1.00 77.94 148 ALA A O 1
ATOM 1187 N N . ARG A 1 149 ? 9.289 26.273 -17.569 1.00 79.25 149 ARG A N 1
ATOM 1188 C CA . ARG A 1 149 ? 9.791 27.645 -17.777 1.00 79.25 149 ARG A CA 1
ATOM 1189 C C . ARG A 1 149 ? 8.762 28.720 -17.422 1.00 79.25 149 ARG A C 1
ATOM 1191 O O . ARG A 1 149 ? 9.134 29.785 -16.938 1.00 79.25 149 ARG A O 1
ATOM 1198 N N . ASN A 1 150 ? 7.482 28.469 -17.687 1.00 80.75 150 ASN A N 1
ATOM 1199 C CA . ASN A 1 150 ? 6.412 29.391 -17.310 1.00 80.75 150 ASN A CA 1
ATOM 1200 C C . ASN A 1 150 ? 6.223 29.389 -15.791 1.00 80.75 150 ASN A C 1
ATOM 1202 O O . ASN A 1 150 ? 6.101 30.454 -15.193 1.00 80.75 150 ASN A O 1
ATOM 1206 N N . LEU A 1 151 ? 6.278 28.208 -15.175 1.00 81.12 151 LEU A N 1
ATOM 1207 C CA . LEU A 1 151 ? 6.182 28.034 -13.730 1.00 81.12 151 LEU A CA 1
ATOM 1208 C C . LEU A 1 151 ? 7.361 28.708 -13.004 1.00 81.12 151 LEU A C 1
ATOM 1210 O O . LEU A 1 151 ? 7.145 29.460 -12.064 1.00 81.12 151 LEU A O 1
ATOM 1214 N N . ASP A 1 152 ? 8.582 28.567 -13.526 1.00 81.38 152 ASP A N 1
ATOM 1215 C CA . ASP A 1 152 ? 9.792 29.249 -13.044 1.00 81.38 152 ASP A CA 1
ATOM 1216 C C . ASP A 1 152 ? 9.654 30.780 -13.018 1.00 81.38 152 ASP A C 1
ATOM 1218 O O . ASP A 1 152 ? 10.022 31.442 -12.048 1.00 81.38 152 ASP A O 1
ATOM 1222 N N . ARG A 1 153 ? 9.078 31.359 -14.079 1.00 81.94 153 ARG A N 1
ATOM 1223 C CA . ARG A 1 153 ? 8.861 32.811 -14.169 1.00 81.94 153 ARG A CA 1
ATOM 1224 C C . ARG A 1 153 ? 7.804 33.298 -13.188 1.00 81.94 153 ARG A C 1
ATOM 1226 O O . ARG A 1 153 ? 7.966 34.381 -12.639 1.00 81.94 153 ARG A O 1
ATOM 1233 N N . ILE A 1 154 ? 6.735 32.528 -12.995 1.00 81.12 154 ILE A N 1
ATOM 1234 C CA . ILE A 1 154 ? 5.638 32.892 -12.092 1.00 81.12 154 ILE A CA 1
ATOM 1235 C C . ILE A 1 154 ? 6.096 32.774 -10.634 1.00 81.12 154 ILE A C 1
ATOM 1237 O O . ILE A 1 154 ? 5.903 33.709 -9.862 1.00 81.12 154 ILE A O 1
ATOM 1241 N N . LEU A 1 155 ? 6.782 31.686 -10.276 1.00 83.06 155 LEU A N 1
ATOM 1242 C CA . LEU A 1 155 ? 7.252 31.446 -8.909 1.00 83.06 155 LEU A CA 1
ATOM 1243 C C . LEU A 1 155 ? 8.290 32.468 -8.428 1.00 83.06 155 LEU A C 1
ATOM 1245 O O . LEU A 1 155 ? 8.291 32.810 -7.252 1.00 83.06 155 LEU A O 1
ATOM 1249 N N . LYS A 1 156 ? 9.124 33.010 -9.325 1.00 81.94 156 LYS A N 1
ATOM 1250 C CA . LYS A 1 156 ? 10.064 34.101 -8.996 1.00 81.94 156 LYS A CA 1
ATOM 1251 C C . LYS A 1 156 ? 9.380 35.406 -8.600 1.00 81.94 156 LYS A C 1
ATOM 1253 O O . LYS A 1 156 ? 9.975 36.230 -7.912 1.00 81.94 156 LYS A O 1
ATOM 1258 N N . VAL A 1 157 ? 8.171 35.631 -9.105 1.00 84.12 157 VAL A N 1
ATOM 1259 C CA . VAL A 1 157 ? 7.407 36.860 -8.862 1.00 84.12 157 VAL A CA 1
ATOM 1260 C C . VAL A 1 157 ? 6.509 36.708 -7.633 1.00 84.12 157 VAL A C 1
ATOM 1262 O O . VAL A 1 157 ? 6.203 37.700 -6.974 1.00 84.12 157 VAL A O 1
ATOM 1265 N N . ASP A 1 158 ? 6.100 35.483 -7.312 1.00 83.75 158 ASP A N 1
ATOM 1266 C CA . ASP A 1 158 ? 5.165 35.196 -6.231 1.00 83.75 158 ASP A CA 1
ATOM 1267 C C . ASP A 1 158 ? 5.826 35.270 -4.844 1.00 83.75 158 ASP A C 1
ATOM 1269 O O . ASP A 1 158 ? 6.662 34.445 -4.483 1.00 83.75 158 ASP A O 1
ATOM 1273 N N . LEU A 1 159 ? 5.423 36.251 -4.035 1.00 80.12 159 LEU A N 1
ATOM 1274 C CA . LEU A 1 159 ? 5.972 36.500 -2.698 1.00 80.12 159 LEU A CA 1
ATOM 1275 C C . LEU A 1 159 ? 5.748 35.347 -1.706 1.00 80.12 159 LEU A C 1
ATOM 1277 O O . LEU A 1 159 ? 6.546 35.203 -0.778 1.00 80.12 159 LEU A O 1
ATOM 1281 N N . GLU A 1 160 ? 4.702 34.536 -1.879 1.00 83.50 160 GLU A N 1
ATOM 1282 C CA . GLU A 1 160 ? 4.390 33.440 -0.952 1.00 83.50 160 GLU A CA 1
ATOM 1283 C C . GLU A 1 160 ? 5.140 32.152 -1.299 1.00 83.50 160 GLU A C 1
ATOM 1285 O O . GLU A 1 160 ? 5.602 31.437 -0.407 1.00 83.50 160 GLU A O 1
ATOM 1290 N N . LEU A 1 161 ? 5.302 31.864 -2.592 1.00 81.75 161 LEU A N 1
ATOM 1291 C CA . LEU A 1 161 ? 5.913 30.621 -3.073 1.00 81.75 161 LEU A CA 1
ATOM 1292 C C . LEU A 1 161 ? 7.416 30.749 -3.366 1.00 81.75 161 LEU A C 1
ATOM 1294 O O . LEU A 1 161 ? 8.120 29.736 -3.384 1.00 81.75 161 LEU A O 1
ATOM 1298 N N . ASN A 1 162 ? 7.940 31.966 -3.529 1.00 83.00 162 ASN A N 1
ATOM 1299 C CA . ASN A 1 162 ? 9.363 32.203 -3.779 1.00 83.00 162 ASN A CA 1
ATOM 130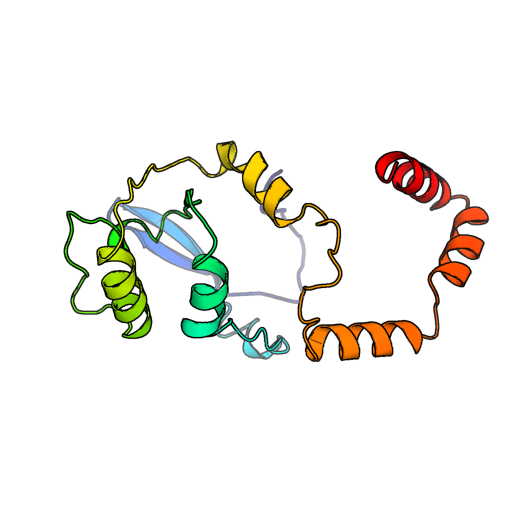0 C C . ASN A 1 162 ? 10.303 31.606 -2.700 1.00 83.00 162 ASN A C 1
ATOM 1302 O O . ASN A 1 162 ? 11.312 31.004 -3.065 1.00 83.00 162 ASN A O 1
ATOM 1306 N N . PRO A 1 163 ? 9.992 31.644 -1.384 1.00 84.81 163 PRO A N 1
ATOM 1307 C CA . PRO A 1 163 ? 10.837 31.004 -0.369 1.00 84.81 163 PRO A CA 1
ATOM 1308 C C . PRO A 1 163 ? 10.962 29.481 -0.534 1.00 84.81 163 PRO A C 1
ATOM 1310 O O . PRO A 1 163 ? 11.980 28.898 -0.157 1.00 84.81 163 PRO A O 1
ATOM 1313 N N . LEU A 1 164 ? 9.928 28.825 -1.070 1.00 81.50 164 LEU A N 1
ATOM 1314 C CA . LEU A 1 164 ? 9.952 27.395 -1.375 1.00 81.50 164 LEU A CA 1
ATOM 1315 C C . LEU A 1 164 ? 10.766 27.126 -2.646 1.00 81.50 164 LEU A C 1
ATOM 1317 O O . LEU A 1 164 ? 11.557 26.187 -2.678 1.00 81.50 164 LEU A O 1
ATOM 1321 N N . TYR A 1 165 ? 10.610 27.974 -3.662 1.00 82.06 165 TYR A N 1
ATOM 1322 C CA . TYR A 1 165 ? 11.367 27.905 -4.910 1.00 82.06 165 TYR A CA 1
ATOM 1323 C C . TYR A 1 165 ? 12.886 28.050 -4.679 1.00 82.06 165 TYR A C 1
ATOM 1325 O O . TYR A 1 165 ? 13.661 27.226 -5.161 1.00 82.06 165 TYR A O 1
ATOM 1333 N N . GLU A 1 166 ? 13.312 29.011 -3.854 1.00 82.44 166 GLU A N 1
ATOM 1334 C CA . GLU A 1 166 ? 14.724 29.202 -3.478 1.00 82.44 166 GLU A CA 1
ATOM 1335 C C . GLU A 1 166 ? 15.309 27.992 -2.727 1.00 82.44 166 GLU A C 1
ATOM 1337 O O . GLU A 1 166 ? 16.446 27.586 -2.977 1.00 82.44 166 GLU A O 1
ATOM 1342 N N . LYS A 1 167 ? 14.521 27.358 -1.844 1.00 82.50 167 LYS A N 1
ATOM 1343 C CA . LYS A 1 167 ? 14.928 26.122 -1.150 1.00 82.50 167 LYS A CA 1
ATOM 1344 C C . LYS A 1 167 ? 15.082 24.937 -2.100 1.00 82.50 167 LYS A C 1
ATOM 1346 O O . LYS A 1 167 ? 16.047 24.188 -1.993 1.00 82.50 167 LYS A O 1
ATOM 1351 N N . LEU A 1 168 ? 14.159 24.781 -3.045 1.00 78.69 168 LEU A N 1
ATOM 1352 C CA . LEU A 1 168 ? 14.227 23.714 -4.045 1.00 78.69 168 LEU A CA 1
ATOM 1353 C C . LEU A 1 168 ? 15.456 23.866 -4.952 1.00 78.69 168 LEU A C 1
ATOM 1355 O O . LEU A 1 168 ? 16.101 22.873 -5.274 1.00 78.69 168 LEU A O 1
ATOM 1359 N N . LEU A 1 169 ? 15.829 25.097 -5.319 1.00 78.06 169 LEU A N 1
ATOM 1360 C CA . LEU A 1 169 ? 17.051 25.358 -6.089 1.00 78.06 169 LEU A CA 1
ATOM 1361 C C . LEU A 1 169 ? 18.333 25.020 -5.318 1.00 78.06 169 LEU A C 1
ATOM 1363 O O . LEU A 1 169 ? 19.315 24.605 -5.931 1.00 78.06 169 LEU A O 1
ATOM 1367 N N . THR A 1 170 ? 18.334 25.187 -3.993 1.00 78.62 170 THR A N 1
ATOM 1368 C CA . THR A 1 170 ? 19.503 24.890 -3.152 1.00 78.62 170 THR A CA 1
ATOM 1369 C C . THR A 1 170 ? 19.663 23.403 -2.837 1.00 78.62 170 THR A C 1
ATOM 1371 O O . THR A 1 170 ? 20.789 22.964 -2.632 1.00 78.62 170 THR A O 1
ATOM 1374 N N . GLU A 1 171 ? 18.585 22.614 -2.828 1.00 65.25 171 GLU A N 1
ATOM 1375 C CA . GLU A 1 171 ? 18.643 21.162 -2.577 1.00 65.25 171 GLU A CA 1
ATOM 1376 C C . GLU A 1 171 ? 19.026 20.320 -3.809 1.00 65.25 171 GLU A C 1
ATOM 1378 O O . GLU A 1 171 ? 19.360 19.145 -3.664 1.00 65.25 171 GLU A O 1
ATOM 1383 N N . ILE A 1 172 ? 18.980 20.894 -5.018 1.00 54.25 172 ILE A N 1
ATOM 1384 C CA . ILE A 1 172 ? 19.255 20.184 -6.283 1.00 54.25 172 ILE A CA 1
ATOM 1385 C C . ILE A 1 172 ? 20.731 20.324 -6.744 1.00 54.25 172 ILE A C 1
ATOM 1387 O O . ILE A 1 172 ? 21.143 19.619 -7.668 1.00 54.25 172 ILE A O 1
ATOM 1391 N N . GLN A 1 173 ? 21.548 21.178 -6.104 1.00 41.66 173 GLN A N 1
ATOM 1392 C CA . GLN A 1 173 ? 23.008 21.281 -6.339 1.00 41.66 173 GLN A CA 1
ATOM 1393 C C . GLN A 1 173 ? 23.818 20.308 -5.475 1.00 41.66 173 GLN A C 1
ATOM 1395 O O . GLN A 1 173 ? 24.788 19.732 -6.023 1.00 41.66 173 GLN A O 1
#

InterPro domains:
  IPR043128 Reverse transcriptase/Diguanylate cyclase domain [G3DSA:3.30.70.270] (45-68)
  IPR043502 DNA/RNA polymerase superfamily [SSF56672] (3-67)

Organism: Araneus ventricosus (NCBI:txid182803)

pLDDT: mean 71.72, std 12.62, range [40.62, 91.94]